Protein AF-A0A4Q3H5X3-F1 (afdb_monomer)

pLDDT: mean 83.39, std 13.41, range [49.03, 96.88]

Foldseek 3Di:
DPLVPLVNLLVVLLVLLLVLQVVVCVVCVVPPPVPPQDHSVLSSVLSNLLLVQLVVCVVVNPVSSVVSLVVQLVVVVVVQVVVCVVVVHDDPVSSVSSSVSSNLSSCSRNHDVVVSVVSD

Mean predicted aligned error: 6.63 Å

Radius of gyration: 14.75 Å; Cα contacts (8 Å, |Δi|>4): 165; chains: 1; bounding box: 36×31×35 Å

Solvent-accessible surface area (backbone atoms only — not comparable to full-atom values): 6101 Å² total; per-residue (Å²): 128,84,63,82,43,70,68,50,21,39,50,48,6,27,48,48,7,36,52,53,11,44,55,52,47,50,52,42,68,71,43,90,55,87,58,82,61,75,44,37,66,53,30,18,50,33,0,30,51,17,11,51,31,25,54,49,17,76,78,73,36,66,65,53,31,53,53,49,50,50,53,48,49,52,51,54,44,51,53,51,50,55,52,18,66,76,68,76,51,84,60,68,66,57,51,52,48,48,51,48,32,19,52,45,4,16,28,34,51,68,46,60,54,67,64,30,62,76,75,100

Structure (mmCIF, N/CA/C/O backbone):
data_AF-A0A4Q3H5X3-F1
#
_entry.id   AF-A0A4Q3H5X3-F1
#
loop_
_atom_site.group_PDB
_atom_site.id
_atom_site.type_symbol
_atom_site.label_atom_id
_atom_site.label_alt_id
_atom_site.label_comp_id
_atom_site.label_asym_id
_atom_site.label_entity_id
_atom_site.label_seq_id
_atom_site.pdbx_PDB_ins_code
_atom_site.Cartn_x
_atom_site.Cartn_y
_atom_site.Cartn_z
_atom_site.occupancy
_atom_site.B_iso_or_equiv
_atom_site.auth_seq_id
_atom_site.auth_comp_id
_atom_site.auth_asym_id
_atom_site.auth_atom_id
_atom_site.pdbx_PDB_model_num
ATOM 1 N N . MET A 1 1 ? 18.663 10.095 -13.710 1.00 49.69 1 MET A N 1
ATOM 2 C CA . MET A 1 1 ? 18.650 9.612 -12.315 1.00 49.69 1 MET A CA 1
ATOM 3 C C . MET A 1 1 ? 18.183 8.180 -12.399 1.00 49.69 1 MET A C 1
ATOM 5 O O . MET A 1 1 ? 17.097 7.977 -12.919 1.00 49.69 1 MET A O 1
ATOM 9 N N . ASP A 1 2 ? 19.029 7.222 -12.030 1.00 57.66 2 ASP A N 1
ATOM 10 C CA . ASP A 1 2 ? 18.838 5.793 -1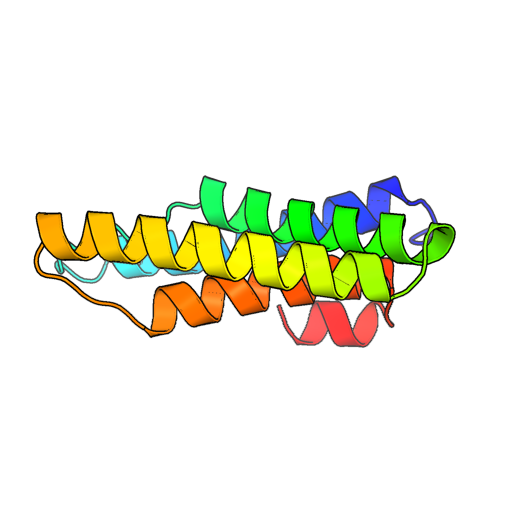2.314 1.00 57.66 2 ASP A CA 1
ATOM 11 C C . ASP A 1 2 ? 17.730 5.189 -11.434 1.00 57.66 2 ASP A C 1
ATOM 13 O O . ASP A 1 2 ? 17.971 4.448 -10.482 1.00 57.66 2 ASP A O 1
ATOM 17 N N . THR A 1 3 ? 16.480 5.547 -11.720 1.00 58.81 3 THR A N 1
ATOM 18 C CA . THR A 1 3 ? 15.280 5.006 -11.065 1.00 58.81 3 THR A CA 1
ATOM 19 C C . THR A 1 3 ? 14.921 3.605 -11.563 1.00 58.81 3 THR A C 1
ATOM 21 O O . THR A 1 3 ? 13.962 3.003 -11.080 1.00 58.81 3 THR A O 1
ATOM 24 N N . ASP A 1 4 ? 15.705 3.053 -12.489 1.00 64.69 4 ASP A N 1
ATOM 25 C CA . ASP A 1 4 ? 15.538 1.699 -13.020 1.00 64.69 4 ASP A CA 1
ATOM 26 C C . ASP A 1 4 ? 15.999 0.611 -12.045 1.00 64.69 4 ASP A C 1
ATOM 28 O O . ASP A 1 4 ? 15.637 -0.555 -12.198 1.00 64.69 4 ASP A O 1
ATOM 32 N N . LEU A 1 5 ? 16.744 0.976 -10.994 1.00 83.56 5 LEU A N 1
ATOM 33 C CA . LEU A 1 5 ? 17.120 0.028 -9.953 1.00 83.56 5 LEU A CA 1
ATOM 34 C C . LEU A 1 5 ? 15.872 -0.422 -9.166 1.00 83.56 5 LEU A C 1
ATOM 36 O O . LEU A 1 5 ? 15.190 0.416 -8.566 1.00 83.56 5 LEU A O 1
ATOM 40 N N . PRO A 1 6 ? 15.600 -1.740 -9.064 1.00 85.69 6 PRO A N 1
ATOM 41 C CA . PRO A 1 6 ? 14.429 -2.257 -8.351 1.00 85.69 6 PRO A CA 1
ATOM 42 C C . PRO A 1 6 ? 14.347 -1.775 -6.900 1.00 85.69 6 PRO A C 1
ATOM 44 O O . PRO A 1 6 ? 13.264 -1.515 -6.377 1.00 85.69 6 PRO A O 1
ATOM 47 N N . ILE A 1 7 ? 15.507 -1.596 -6.261 1.00 90.06 7 ILE A N 1
ATOM 48 C CA . ILE A 1 7 ? 15.598 -1.116 -4.883 1.00 90.06 7 ILE A CA 1
ATOM 49 C C . ILE A 1 7 ? 15.140 0.337 -4.736 1.00 90.06 7 ILE A C 1
ATOM 51 O O . ILE A 1 7 ? 14.528 0.679 -3.729 1.00 90.06 7 ILE A O 1
ATOM 55 N N . VAL A 1 8 ? 15.372 1.179 -5.750 1.00 90.88 8 VAL A N 1
ATOM 56 C CA . VAL A 1 8 ? 14.922 2.577 -5.757 1.00 90.88 8 VAL A CA 1
ATOM 57 C C . VAL A 1 8 ? 13.403 2.624 -5.874 1.00 90.88 8 VAL A C 1
ATOM 59 O O . VAL A 1 8 ? 12.758 3.342 -5.118 1.00 90.88 8 VAL A O 1
ATOM 62 N N . ARG A 1 9 ? 12.806 1.798 -6.741 1.00 89.94 9 ARG A N 1
ATOM 63 C CA . ARG A 1 9 ? 11.341 1.713 -6.880 1.00 89.94 9 ARG A CA 1
ATOM 64 C C . ARG A 1 9 ? 10.662 1.213 -5.605 1.00 89.94 9 ARG A C 1
ATOM 66 O O . ARG A 1 9 ? 9.648 1.770 -5.193 1.00 89.94 9 ARG A O 1
ATOM 73 N N . LEU A 1 10 ? 11.252 0.225 -4.933 1.00 93.12 10 LEU A N 1
ATOM 74 C CA . LEU A 1 10 ? 10.783 -0.247 -3.626 1.00 93.12 10 LEU A CA 1
ATOM 75 C C . LEU A 1 10 ? 10.950 0.809 -2.526 1.00 93.12 10 LEU A C 1
ATOM 77 O O . LEU A 1 10 ? 10.057 0.968 -1.696 1.00 93.12 10 LEU A O 1
ATOM 81 N N . ALA A 1 11 ? 12.050 1.567 -2.533 1.00 93.38 11 ALA A N 1
ATOM 82 C CA . ALA A 1 11 ? 12.242 2.682 -1.610 1.00 93.38 11 ALA A CA 1
ATOM 83 C C . ALA A 1 11 ? 11.205 3.795 -1.840 1.00 93.38 11 ALA A C 1
ATOM 85 O O . ALA A 1 11 ? 10.693 4.358 -0.873 1.00 93.38 11 ALA A O 1
ATOM 86 N N . ILE A 1 12 ? 10.840 4.078 -3.095 1.00 92.94 12 ILE A N 1
ATOM 87 C CA . ILE A 1 12 ? 9.766 5.021 -3.441 1.00 92.94 12 ILE A CA 1
ATOM 88 C C . ILE A 1 12 ? 8.414 4.494 -2.948 1.00 92.94 12 ILE A C 1
ATOM 90 O O . ILE A 1 12 ? 7.705 5.223 -2.262 1.00 92.94 12 ILE A O 1
ATOM 94 N N . ALA A 1 13 ? 8.087 3.223 -3.198 1.00 93.81 13 ALA A N 1
ATOM 95 C CA . ALA A 1 13 ? 6.859 2.598 -2.700 1.00 93.81 13 ALA A CA 1
ATOM 96 C C . ALA A 1 13 ? 6.740 2.672 -1.163 1.00 93.81 13 ALA A C 1
ATOM 98 O O . ALA A 1 13 ? 5.684 3.013 -0.627 1.00 93.81 13 ALA A O 1
ATOM 99 N N . LEU A 1 14 ? 7.843 2.418 -0.449 1.00 94.25 14 LEU A N 1
ATOM 100 C CA . LEU A 1 14 ? 7.924 2.572 1.005 1.00 94.2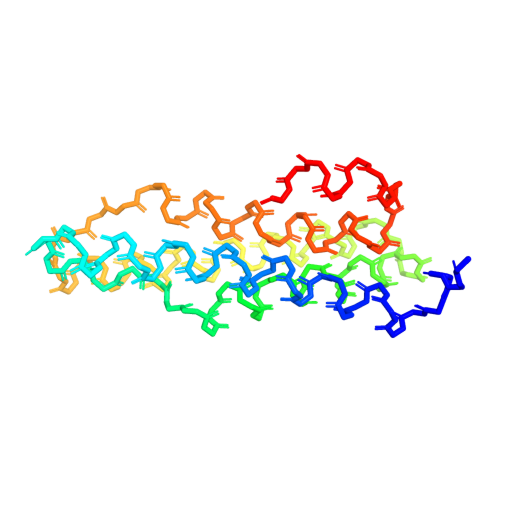5 14 LEU A CA 1
ATOM 101 C C . LEU A 1 14 ? 7.731 4.034 1.435 1.00 94.25 14 LEU A C 1
ATOM 103 O O . LEU A 1 14 ? 7.007 4.305 2.391 1.00 94.25 14 LEU A O 1
ATOM 107 N N . SER A 1 15 ? 8.371 4.970 0.732 1.00 93.94 15 SER A N 1
ATOM 108 C CA . SER A 1 15 ? 8.308 6.405 1.029 1.00 93.94 15 SER A CA 1
ATOM 109 C C . SER A 1 15 ? 6.895 6.955 0.847 1.00 93.94 1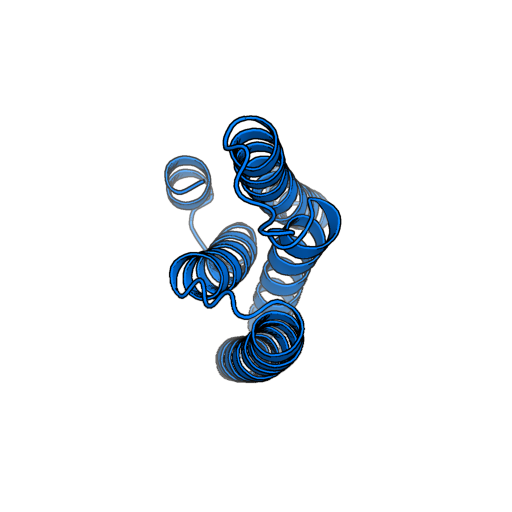5 SER A C 1
ATOM 111 O O . SER A 1 15 ? 6.419 7.680 1.713 1.00 93.94 15 SER A O 1
ATOM 113 N N . ILE A 1 16 ? 6.191 6.546 -0.213 1.00 93.62 16 ILE A N 1
ATOM 114 C CA . ILE A 1 16 ? 4.776 6.880 -0.431 1.00 93.62 16 ILE A CA 1
ATOM 115 C C . ILE A 1 16 ? 3.933 6.399 0.756 1.00 93.62 16 ILE A C 1
ATOM 117 O O . ILE A 1 16 ? 3.177 7.172 1.342 1.00 93.62 16 ILE A O 1
ATOM 121 N N . GLY A 1 17 ? 4.113 5.142 1.176 1.00 93.25 17 GLY A N 1
ATOM 122 C CA . GLY A 1 17 ? 3.409 4.605 2.340 1.00 93.25 17 GLY A CA 1
ATOM 123 C C . GLY A 1 17 ? 3.728 5.344 3.645 1.00 93.25 17 GLY A C 1
ATOM 124 O O . GLY A 1 17 ? 2.834 5.579 4.457 1.00 93.25 17 GLY A O 1
ATOM 125 N N . LEU A 1 18 ? 4.984 5.755 3.840 1.00 93.19 18 LEU A N 1
ATOM 126 C CA . LEU A 1 18 ? 5.403 6.558 4.991 1.00 93.19 18 LEU A CA 1
ATOM 127 C C . LEU A 1 18 ? 4.755 7.945 4.994 1.00 93.19 18 LEU A C 1
ATOM 129 O O . LEU A 1 18 ? 4.284 8.370 6.044 1.00 93.19 18 LEU A O 1
ATOM 133 N N . ILE A 1 19 ? 4.713 8.636 3.853 1.00 92.25 19 ILE A N 1
ATOM 134 C CA . ILE A 1 19 ? 4.122 9.978 3.739 1.00 92.25 19 ILE A CA 1
ATOM 135 C C . ILE A 1 19 ? 2.628 9.926 4.069 1.00 92.25 19 ILE A C 1
ATOM 137 O O . ILE A 1 19 ? 2.177 10.651 4.957 1.00 92.25 19 ILE A O 1
ATOM 141 N N . ILE A 1 20 ? 1.889 9.000 3.448 1.00 90.44 20 ILE A N 1
ATOM 142 C CA . ILE A 1 20 ? 0.455 8.813 3.710 1.00 90.44 20 ILE A CA 1
ATOM 143 C C . ILE A 1 20 ? 0.228 8.466 5.188 1.00 90.44 20 ILE A C 1
ATOM 145 O O . ILE A 1 20 ? -0.614 9.062 5.862 1.00 90.44 20 ILE A O 1
ATOM 149 N N . GLY A 1 21 ? 1.012 7.529 5.730 1.00 88.56 21 GLY A N 1
ATOM 150 C CA . GLY A 1 21 ? 0.921 7.134 7.135 1.00 88.56 21 GLY A CA 1
ATOM 151 C C . GLY A 1 21 ? 1.233 8.272 8.110 1.00 88.56 21 GLY A C 1
ATOM 152 O O . GLY A 1 21 ? 0.618 8.354 9.175 1.00 88.56 21 GLY A O 1
ATOM 153 N N . LEU A 1 22 ? 2.163 9.161 7.756 1.00 88.38 22 LEU A N 1
ATOM 154 C CA . LEU A 1 22 ? 2.515 10.327 8.558 1.00 88.38 22 LEU A CA 1
ATOM 155 C C . LEU A 1 22 ? 1.370 11.337 8.568 1.00 88.38 22 LEU A C 1
ATOM 157 O O . LEU A 1 22 ? 0.943 11.748 9.641 1.00 88.38 22 LEU A O 1
ATOM 161 N N . GLU A 1 23 ? 0.828 11.684 7.403 1.00 86.25 23 GLU A N 1
ATOM 162 C CA . GLU A 1 23 ? -0.268 12.646 7.281 1.00 86.25 23 GLU A CA 1
ATOM 163 C C . GLU A 1 23 ? -1.510 12.189 8.063 1.00 86.25 23 GLU A C 1
ATOM 165 O O . GLU A 1 23 ? -2.112 12.963 8.814 1.00 86.25 23 GLU A O 1
ATOM 170 N N . ARG A 1 24 ? -1.863 10.899 7.961 1.00 80.56 24 ARG A N 1
ATOM 171 C CA . ARG A 1 24 ? -2.993 10.341 8.717 1.00 80.56 24 ARG A CA 1
ATOM 172 C C . ARG A 1 24 ? -2.695 10.241 10.210 1.00 80.56 24 ARG A C 1
ATOM 174 O O . ARG A 1 24 ? -3.562 10.572 11.015 1.00 80.56 24 ARG A O 1
ATOM 181 N N . GLY A 1 25 ? -1.476 9.860 10.590 1.00 77.38 25 GLY A N 1
ATOM 182 C CA . GLY A 1 25 ? -1.053 9.816 11.991 1.00 77.38 25 GLY A CA 1
ATOM 183 C C . GLY A 1 25 ? -1.016 11.194 12.663 1.00 77.38 25 GLY A C 1
ATOM 184 O O . GLY A 1 25 ? -1.242 11.291 13.867 1.00 77.38 25 GLY A O 1
ATOM 185 N N . TRP A 1 26 ? -0.764 12.258 11.896 1.00 74.50 26 TRP A N 1
ATOM 186 C CA . TRP A 1 26 ? -0.824 13.639 12.377 1.00 74.50 26 TRP A CA 1
ATOM 187 C C . TRP A 1 26 ? -2.262 14.146 12.506 1.00 74.50 26 TRP A C 1
ATOM 189 O O . TRP A 1 26 ? -2.598 14.652 13.571 1.00 74.50 26 TRP A O 1
ATOM 199 N N . ARG A 1 27 ? -3.137 13.944 11.503 1.00 70.00 27 ARG A N 1
ATOM 200 C CA . ARG A 1 27 ? -4.567 14.332 11.600 1.00 70.00 27 ARG A CA 1
ATOM 201 C C . ARG A 1 27 ? -5.258 13.718 12.811 1.00 70.00 27 ARG A C 1
ATOM 203 O O . ARG A 1 27 ? -5.930 14.409 13.560 1.00 70.00 27 ARG A O 1
ATOM 210 N N . THR A 1 28 ? -4.979 12.446 13.051 1.00 65.25 28 THR A N 1
ATOM 211 C CA . THR A 1 28 ? -5.515 11.680 14.182 1.00 65.25 28 THR A CA 1
ATOM 212 C C . THR A 1 28 ? -5.086 12.217 15.553 1.00 65.25 28 THR A C 1
ATOM 214 O O . THR A 1 28 ? -5.720 11.936 16.558 1.00 65.25 28 THR A O 1
ATOM 217 N N . ARG A 1 29 ? -3.977 12.962 15.627 1.00 62.72 29 ARG A N 1
ATOM 218 C CA . ARG A 1 29 ? -3.518 13.608 16.867 1.00 62.72 29 ARG A CA 1
ATOM 219 C C . AR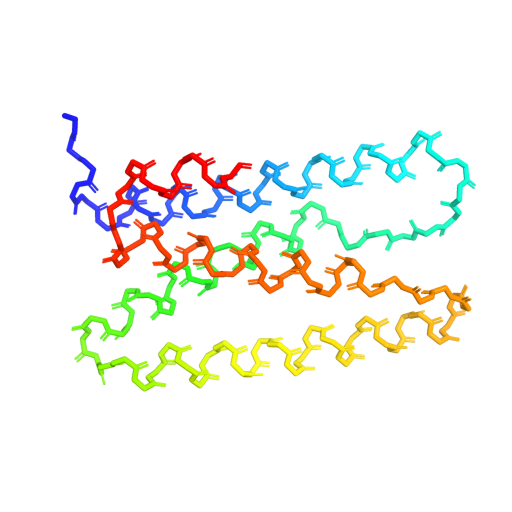G A 1 29 ? -4.103 15.001 17.076 1.00 62.72 29 ARG A C 1
ATOM 221 O O . ARG A 1 29 ? -3.998 15.516 18.182 1.00 62.72 29 ARG A O 1
ATOM 228 N N . THR A 1 30 ? -4.587 15.641 16.015 1.00 59.91 30 THR A N 1
ATOM 229 C CA . THR A 1 30 ? -5.144 17.000 16.058 1.00 59.91 30 THR A CA 1
ATOM 230 C C . THR A 1 30 ? -6.652 16.975 16.261 1.00 59.91 30 THR A C 1
ATOM 232 O O . THR A 1 30 ? -7.175 17.840 16.956 1.00 59.91 30 THR A O 1
ATOM 235 N N . ASP A 1 31 ? -7.329 15.975 15.703 1.00 56.94 31 ASP A N 1
ATOM 236 C CA . ASP A 1 31 ? -8.703 15.671 16.073 1.00 56.94 31 ASP A CA 1
ATOM 237 C C . ASP A 1 31 ? -8.667 14.894 17.400 1.00 56.94 31 ASP A C 1
ATOM 239 O O . ASP A 1 31 ? -8.119 13.798 17.451 1.00 56.94 31 ASP A O 1
ATOM 243 N N . ASP A 1 32 ? -9.257 15.432 18.475 1.00 49.69 32 ASP A N 1
ATOM 244 C CA . ASP A 1 32 ? -9.449 14.773 19.794 1.00 49.69 32 ASP A CA 1
ATOM 245 C C . ASP A 1 32 ? -10.291 13.471 19.725 1.00 49.69 32 ASP A C 1
ATOM 247 O O . ASP A 1 32 ? -10.657 12.854 20.736 1.00 49.69 32 ASP A O 1
ATOM 251 N N . ASP A 1 33 ? -10.620 13.037 18.514 1.00 49.03 33 ASP A N 1
ATOM 252 C CA . ASP A 1 33 ? -11.332 11.815 18.228 1.00 49.03 33 ASP A CA 1
ATOM 253 C C . ASP A 1 33 ? -10.387 10.643 18.494 1.00 49.03 33 ASP A C 1
ATOM 255 O O . ASP A 1 33 ? -9.362 10.468 17.840 1.00 49.03 33 ASP A O 1
ATOM 259 N N . HIS A 1 34 ? -10.736 9.811 19.472 1.00 51.19 34 HIS A N 1
ATOM 260 C CA . HIS A 1 34 ? -9.951 8.669 19.954 1.00 51.19 34 HIS A CA 1
ATOM 261 C C . HIS A 1 34 ? -9.769 7.544 18.904 1.00 51.19 34 HIS A C 1
ATOM 263 O O . HIS A 1 34 ? -9.478 6.403 19.256 1.00 51.19 34 HIS A O 1
ATOM 269 N N . GLN A 1 35 ? -9.954 7.836 17.615 1.00 53.06 35 GLN A N 1
ATOM 270 C CA . GLN A 1 35 ? -9.704 6.934 16.502 1.00 53.06 35 GLN A CA 1
ATOM 271 C C . GLN A 1 35 ? -8.220 6.618 16.464 1.00 53.06 35 GLN A C 1
ATOM 273 O O . GLN A 1 35 ? -7.429 7.444 16.040 1.00 53.06 35 GLN A O 1
ATOM 278 N N . ARG A 1 36 ? -7.786 5.418 16.841 1.00 54.69 36 ARG A N 1
ATOM 279 C CA . ARG A 1 36 ? -6.415 4.995 16.535 1.00 54.69 36 ARG A CA 1
ATOM 280 C C . ARG A 1 36 ? -6.363 4.652 15.048 1.00 54.69 36 ARG A C 1
ATOM 282 O O . ARG A 1 36 ? -6.472 3.497 14.657 1.00 54.69 36 ARG A O 1
ATOM 289 N N . ALA A 1 37 ? -6.250 5.664 14.186 1.00 53.78 37 ALA A N 1
ATOM 290 C CA . ALA A 1 37 ? -6.064 5.433 12.759 1.00 53.78 37 ALA A CA 1
ATOM 291 C C . ALA A 1 37 ? -4.838 4.532 12.547 1.00 53.78 37 ALA A C 1
ATOM 293 O O . ALA A 1 37 ? -3.829 4.681 13.245 1.00 53.78 37 ALA A O 1
ATOM 294 N N . ALA A 1 38 ? -4.929 3.605 11.587 1.00 61.31 38 ALA A N 1
ATOM 295 C CA . ALA A 1 38 ? -3.832 2.708 11.230 1.00 61.31 38 ALA A CA 1
ATOM 296 C C . ALA A 1 38 ? -2.506 3.477 11.176 1.00 61.31 38 ALA A C 1
ATOM 298 O O . ALA A 1 38 ? -2.366 4.471 10.463 1.00 61.31 38 ALA A O 1
ATOM 299 N N . GLY A 1 39 ? -1.553 3.044 12.002 1.00 71.00 39 GLY A N 1
ATOM 300 C CA . GLY A 1 39 ? -0.350 3.820 12.265 1.00 71.00 39 GLY A CA 1
ATOM 301 C C . GLY A 1 39 ? 0.564 3.959 11.045 1.00 71.00 39 GLY A C 1
ATOM 302 O O . GLY A 1 39 ? 0.488 3.188 10.088 1.00 71.00 39 GLY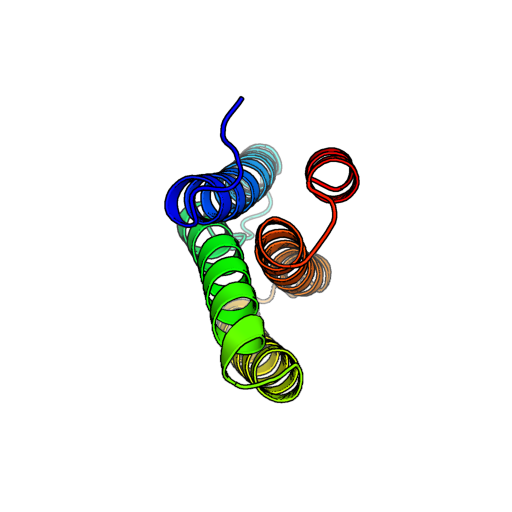 A O 1
ATOM 303 N N . LEU A 1 40 ? 1.515 4.894 11.147 1.00 83.81 40 LEU A N 1
ATOM 304 C CA . LEU A 1 40 ? 2.608 5.134 10.191 1.00 83.81 40 LEU A CA 1
ATOM 305 C C . LEU A 1 40 ? 3.220 3.838 9.625 1.00 83.81 40 LEU A C 1
ATOM 307 O O . LEU A 1 40 ? 3.479 3.732 8.430 1.00 83.81 40 LEU A O 1
ATOM 311 N N . ARG A 1 41 ? 3.435 2.838 10.491 1.00 88.94 41 ARG A N 1
ATOM 312 C CA . ARG A 1 41 ? 4.027 1.544 10.119 1.00 88.94 41 ARG A CA 1
ATOM 313 C C . ARG A 1 41 ? 3.141 0.747 9.170 1.00 88.94 41 ARG A C 1
ATOM 315 O O . ARG A 1 41 ? 3.664 0.123 8.256 1.00 88.94 41 ARG A O 1
ATOM 322 N N . THR A 1 42 ? 1.829 0.761 9.384 1.00 89.88 42 THR A N 1
ATOM 323 C CA . THR A 1 42 ? 0.892 -0.021 8.582 1.00 89.88 42 THR A CA 1
ATOM 324 C C . THR A 1 42 ? 0.883 0.500 7.154 1.00 89.88 42 THR A C 1
ATOM 326 O O . THR A 1 42 ? 1.152 -0.266 6.242 1.00 89.88 42 THR A O 1
ATOM 329 N N . PHE A 1 43 ? 0.713 1.809 6.963 1.00 92.12 43 PHE A N 1
ATOM 330 C CA . PHE A 1 43 ? 0.736 2.415 5.630 1.00 92.12 43 PHE A CA 1
ATOM 331 C C . PHE A 1 43 ? 2.097 2.286 4.931 1.00 92.12 43 PHE A C 1
ATOM 333 O O . PHE A 1 43 ? 2.137 1.979 3.740 1.00 92.12 43 PHE A O 1
ATOM 340 N N . ALA A 1 44 ? 3.210 2.418 5.662 1.00 93.75 44 ALA A N 1
ATOM 341 C CA . ALA A 1 44 ? 4.545 2.159 5.117 1.00 93.75 44 ALA A CA 1
ATOM 342 C C . ALA A 1 44 ? 4.674 0.726 4.571 1.00 93.75 44 ALA A C 1
ATOM 344 O O . ALA A 1 44 ? 5.105 0.522 3.434 1.00 93.75 44 ALA A O 1
ATOM 345 N N . LEU A 1 45 ? 4.255 -0.268 5.360 1.00 94.88 45 LEU A N 1
ATOM 346 C CA . LEU A 1 45 ? 4.283 -1.671 4.954 1.00 94.88 45 LEU A CA 1
ATOM 347 C C . LEU A 1 45 ? 3.291 -1.965 3.826 1.00 94.88 45 LEU A C 1
ATOM 349 O O . LEU A 1 45 ? 3.625 -2.744 2.941 1.00 94.88 45 LEU A O 1
ATOM 353 N N . SER A 1 46 ? 2.122 -1.327 3.802 1.00 95.88 46 SER A N 1
ATOM 354 C CA . SER A 1 46 ? 1.144 -1.458 2.718 1.00 95.88 46 SER A CA 1
ATOM 355 C C . SER A 1 46 ? 1.698 -0.983 1.378 1.00 95.88 46 SER A C 1
ATOM 357 O O . SER A 1 46 ? 1.540 -1.673 0.372 1.00 95.88 46 SER A O 1
ATOM 359 N N . GLY A 1 47 ? 2.389 0.163 1.365 1.00 95.69 47 GLY A N 1
ATOM 360 C CA . GLY A 1 47 ? 3.043 0.688 0.165 1.00 95.69 47 GLY A CA 1
ATOM 361 C C . GLY A 1 47 ? 4.156 -0.240 -0.317 1.00 95.69 47 GLY A C 1
ATOM 362 O O . GLY A 1 47 ? 4.207 -0.605 -1.491 1.00 95.69 47 GLY A O 1
ATOM 363 N N . LEU A 1 48 ? 4.994 -0.722 0.605 1.00 96.12 48 LEU A N 1
ATOM 364 C CA . LEU A 1 48 ? 6.045 -1.687 0.284 1.00 96.12 48 LEU A CA 1
ATOM 365 C C . LEU A 1 48 ? 5.478 -3.015 -0.248 1.00 96.12 48 LEU A C 1
ATOM 367 O O . LEU A 1 48 ? 5.991 -3.547 -1.230 1.00 96.12 48 LEU A O 1
ATOM 371 N N . LEU A 1 49 ? 4.412 -3.537 0.367 1.00 96.88 49 LEU A N 1
ATOM 372 C CA . LEU A 1 49 ? 3.727 -4.759 -0.061 1.00 96.88 49 LEU A CA 1
ATOM 373 C C . LEU A 1 49 ? 3.187 -4.611 -1.489 1.00 96.88 49 LEU A C 1
ATOM 375 O O . LEU A 1 49 ? 3.354 -5.515 -2.305 1.00 96.88 49 LEU A O 1
ATOM 379 N N . GLY A 1 50 ? 2.600 -3.452 -1.798 1.00 96.31 50 GLY A N 1
ATOM 380 C CA . GLY A 1 50 ? 2.173 -3.089 -3.146 1.00 96.31 50 GLY A CA 1
ATOM 381 C C . GLY A 1 50 ? 3.325 -3.107 -4.144 1.00 96.31 50 GLY A C 1
ATOM 382 O O . GLY A 1 50 ? 3.228 -3.750 -5.188 1.00 96.31 50 GLY A O 1
ATOM 383 N N . GLY A 1 51 ? 4.452 -2.476 -3.800 1.00 95.38 51 GLY A N 1
ATOM 384 C CA . GLY A 1 51 ? 5.655 -2.481 -4.636 1.00 95.38 51 GLY A CA 1
ATOM 385 C C . GLY A 1 51 ? 6.203 -3.888 -4.884 1.00 95.38 51 GLY A C 1
ATOM 386 O O . GLY A 1 51 ? 6.494 -4.250 -6.024 1.00 95.38 51 GLY A O 1
ATOM 387 N N . LEU A 1 52 ? 6.272 -4.723 -3.846 1.00 96.25 52 LEU A N 1
ATOM 388 C CA . LEU A 1 52 ? 6.689 -6.123 -3.969 1.00 96.25 52 LEU A CA 1
ATOM 389 C C . LEU A 1 52 ? 5.737 -6.926 -4.862 1.00 96.25 52 LEU A C 1
ATOM 391 O O . LEU A 1 52 ? 6.194 -7.673 -5.726 1.00 96.25 52 LEU A O 1
ATOM 395 N N . ALA A 1 53 ? 4.424 -6.748 -4.703 1.00 96.12 53 ALA A N 1
ATOM 396 C CA . ALA A 1 53 ? 3.430 -7.389 -5.558 1.00 96.12 53 ALA A CA 1
ATOM 397 C C . ALA A 1 53 ? 3.560 -6.931 -7.020 1.00 96.12 53 ALA A C 1
ATOM 399 O O . ALA A 1 53 ? 3.512 -7.758 -7.932 1.00 96.12 53 ALA A O 1
ATOM 400 N N . GLY A 1 54 ? 3.800 -5.636 -7.244 1.00 94.56 54 GLY A N 1
ATOM 401 C CA . GLY A 1 54 ? 4.111 -5.073 -8.555 1.00 94.56 54 GLY A CA 1
ATOM 402 C C . GLY A 1 54 ? 5.339 -5.734 -9.182 1.00 94.56 54 GLY A C 1
ATOM 403 O O . GLY A 1 54 ? 5.287 -6.196 -10.321 1.00 94.56 54 GLY A O 1
ATOM 404 N N . MET A 1 55 ? 6.421 -5.875 -8.416 1.00 93.62 55 MET A N 1
ATOM 405 C CA . MET A 1 55 ? 7.653 -6.517 -8.879 1.00 93.62 55 MET A CA 1
ATOM 406 C C . MET A 1 55 ? 7.442 -7.993 -9.237 1.00 93.62 55 MET A C 1
ATOM 408 O O . MET A 1 55 ? 7.878 -8.443 -10.295 1.00 93.62 55 MET A O 1
ATOM 412 N N . LEU A 1 56 ? 6.733 -8.741 -8.386 1.00 93.50 56 LEU A N 1
ATOM 413 C CA . LEU A 1 56 ? 6.402 -10.145 -8.636 1.00 93.50 56 LEU A CA 1
ATOM 414 C C . LEU A 1 56 ? 5.528 -10.311 -9.881 1.00 93.50 56 LEU A C 1
ATOM 416 O O . LEU A 1 56 ? 5.710 -11.263 -10.637 1.00 93.50 56 LEU A O 1
ATOM 420 N N . SER A 1 57 ? 4.617 -9.370 -10.136 1.00 94.62 57 SER A N 1
ATOM 421 C CA . SER A 1 57 ? 3.729 -9.426 -11.299 1.00 94.62 57 SER A CA 1
ATOM 422 C C . SER A 1 57 ? 4.447 -9.262 -12.639 1.00 94.62 57 SER A C 1
ATOM 424 O O . SER A 1 57 ? 3.973 -9.793 -13.640 1.00 94.62 57 SER A O 1
ATOM 426 N N . GLN A 1 58 ? 5.614 -8.608 -12.667 1.00 90.94 58 GLN A N 1
ATOM 427 C CA . GLN A 1 58 ? 6.431 -8.538 -13.884 1.00 90.94 58 GLN A CA 1
ATOM 428 C C . GLN A 1 58 ? 7.029 -9.902 -14.262 1.00 90.94 58 GLN A C 1
ATOM 430 O O . GLN A 1 58 ? 7.269 -10.154 -15.437 1.00 90.94 58 GLN A O 1
ATOM 435 N N . GLN A 1 59 ? 7.250 -10.790 -13.285 1.00 90.56 59 GLN A N 1
ATOM 436 C CA . GLN A 1 59 ? 7.837 -12.119 -13.511 1.00 90.56 59 GLN A CA 1
ATOM 437 C C . GLN A 1 59 ? 6.777 -13.221 -13.629 1.00 90.56 59 GLN A C 1
ATOM 439 O O . GLN A 1 59 ? 6.919 -14.139 -14.429 1.00 90.56 59 GLN A O 1
ATOM 444 N N . LEU A 1 60 ? 5.720 -13.136 -12.820 1.00 91.94 60 LEU A N 1
ATOM 445 C CA . LEU A 1 60 ? 4.696 -14.175 -12.668 1.00 91.94 60 LEU A CA 1
ATOM 446 C C . LEU A 1 60 ? 3.364 -13.816 -13.352 1.00 91.94 60 LEU A C 1
ATOM 448 O O . LEU A 1 60 ? 2.439 -14.627 -13.370 1.00 91.94 60 LEU A O 1
ATOM 452 N N . GLY A 1 61 ? 3.253 -12.607 -13.908 1.00 90.50 61 GLY A N 1
ATOM 453 C CA . GLY A 1 61 ? 2.057 -12.088 -14.567 1.00 90.50 61 GLY A CA 1
ATOM 454 C C . GLY A 1 61 ? 1.131 -11.279 -13.650 1.00 90.50 61 GLY A C 1
ATOM 455 O O . GLY A 1 61 ? 1.156 -11.380 -12.420 1.00 90.50 61 GLY A O 1
ATOM 456 N N . GLY A 1 62 ? 0.254 -10.481 -14.271 1.00 89.88 62 GLY A N 1
ATOM 457 C CA . GLY A 1 62 ? -0.648 -9.544 -13.582 1.00 89.88 62 GLY A CA 1
ATOM 458 C C . GLY A 1 62 ? -1.644 -10.187 -12.606 1.00 89.88 62 GLY A C 1
ATOM 459 O O . GLY A 1 62 ? -2.126 -9.520 -11.692 1.00 89.88 62 GLY A O 1
ATOM 460 N N . VAL A 1 63 ? -1.913 -11.491 -12.739 1.00 93.44 63 VAL A N 1
ATOM 461 C CA . VAL A 1 63 ? -2.802 -12.238 -11.830 1.00 93.44 63 VAL A CA 1
ATOM 462 C C . VAL A 1 63 ? -2.277 -12.217 -10.392 1.00 93.44 63 VAL A C 1
ATOM 464 O O . VAL A 1 63 ? -3.063 -12.082 -9.456 1.00 93.44 63 VAL A O 1
ATOM 467 N N . VAL A 1 64 ? -0.953 -12.282 -10.204 1.00 93.69 64 VAL A N 1
ATOM 468 C CA . VAL A 1 64 ? -0.336 -12.252 -8.868 1.00 93.69 64 VAL A CA 1
ATOM 469 C C . VAL A 1 64 ? -0.601 -10.925 -8.162 1.00 93.69 64 VAL A C 1
ATOM 471 O O . VAL A 1 64 ? -0.900 -10.927 -6.969 1.00 93.69 64 VAL A O 1
ATOM 474 N N . LEU A 1 65 ? -0.573 -9.804 -8.890 1.00 93.75 65 LEU A N 1
ATOM 475 C CA . LEU A 1 65 ? -0.895 -8.492 -8.325 1.00 93.75 65 LEU A CA 1
ATOM 476 C C . LEU A 1 65 ? -2.356 -8.428 -7.867 1.00 93.75 65 LEU A C 1
ATOM 478 O O . LEU A 1 65 ? -2.627 -7.971 -6.759 1.00 93.75 65 LEU A O 1
ATOM 482 N N . GLY A 1 66 ? -3.285 -8.931 -8.685 1.00 94.00 66 GLY A N 1
ATOM 483 C CA . GLY A 1 66 ? -4.705 -8.992 -8.335 1.00 94.00 66 GLY A CA 1
ATOM 484 C C . GLY A 1 66 ? -4.969 -9.850 -7.094 1.00 94.00 66 GLY A C 1
ATOM 485 O O . GLY A 1 66 ? -5.672 -9.416 -6.184 1.00 94.00 66 GLY A O 1
ATOM 486 N N . LEU A 1 67 ? -4.358 -11.036 -7.010 1.00 96.50 67 LEU A N 1
ATOM 487 C CA . LEU A 1 67 ? -4.477 -11.913 -5.840 1.00 96.50 67 LEU A CA 1
ATOM 488 C C . LEU A 1 67 ? -3.860 -11.291 -4.582 1.00 96.50 67 LEU A C 1
ATOM 490 O O . LEU A 1 67 ? -4.472 -11.344 -3.516 1.00 96.50 67 LEU A O 1
ATOM 494 N N . ALA A 1 68 ? -2.686 -10.667 -4.700 1.00 96.31 68 ALA A N 1
ATOM 495 C CA . ALA A 1 68 ? -2.048 -9.964 -3.592 1.00 96.31 68 ALA A CA 1
ATOM 496 C C . ALA A 1 68 ? -2.912 -8.793 -3.100 1.00 96.31 68 ALA A C 1
ATOM 498 O O . ALA A 1 68 ? -3.101 -8.643 -1.894 1.00 96.31 68 ALA A O 1
ATOM 499 N N . PHE A 1 69 ? -3.495 -8.014 -4.018 1.00 96.50 69 PHE A N 1
ATOM 500 C CA . PHE A 1 69 ? -4.398 -6.916 -3.681 1.00 96.50 69 PHE A CA 1
ATOM 501 C C . PHE A 1 69 ? -5.664 -7.404 -2.973 1.00 96.50 69 PHE A C 1
ATOM 503 O O . PHE A 1 69 ? -6.055 -6.825 -1.961 1.00 96.50 69 PHE A O 1
ATOM 510 N N . LEU A 1 70 ? -6.291 -8.478 -3.464 1.00 96.62 70 LEU A N 1
ATOM 511 C CA . LEU A 1 70 ? -7.475 -9.067 -2.834 1.00 96.62 70 LEU A CA 1
ATOM 512 C C . LEU A 1 70 ? -7.155 -9.624 -1.442 1.00 96.62 70 LEU A C 1
ATOM 514 O O . LEU A 1 70 ? -7.890 -9.352 -0.495 1.00 96.62 70 LEU A O 1
ATOM 518 N N . GLY A 1 71 ? -6.042 -10.350 -1.301 1.00 96.62 71 GLY A N 1
ATOM 519 C CA . GLY A 1 71 ? -5.591 -10.890 -0.018 1.00 96.62 71 GLY A CA 1
ATOM 520 C C . GLY A 1 71 ? -5.285 -9.790 0.999 1.00 96.62 71 GLY A C 1
ATOM 521 O O . GLY A 1 71 ? -5.766 -9.844 2.131 1.00 96.62 71 GLY A O 1
ATOM 522 N N . TYR A 1 72 ? -4.555 -8.754 0.579 1.00 95.75 72 TYR A N 1
ATOM 523 C CA . TYR A 1 72 ? -4.286 -7.575 1.398 1.00 95.75 72 TYR A CA 1
ATOM 524 C C . TYR A 1 72 ? -5.580 -6.850 1.786 1.00 95.75 72 TYR A C 1
ATOM 526 O O . TYR A 1 72 ? -5.797 -6.584 2.962 1.00 95.75 72 TYR A O 1
ATOM 534 N N . SER A 1 73 ? -6.468 -6.589 0.826 1.00 93.81 73 SER A N 1
ATOM 535 C CA . SER A 1 73 ? -7.748 -5.908 1.051 1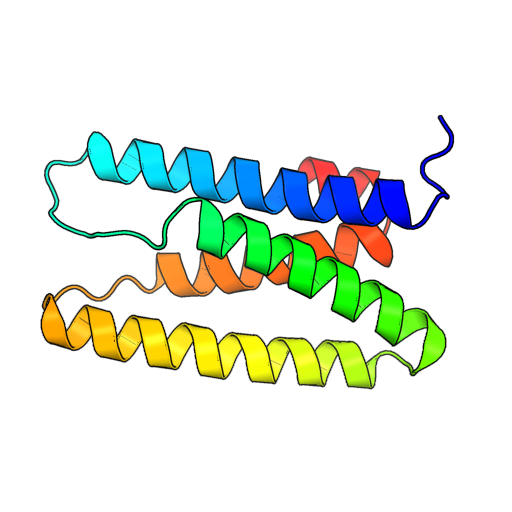.00 93.81 73 SER A CA 1
ATOM 536 C C . SER A 1 73 ? -8.625 -6.654 2.051 1.00 93.81 73 SER A C 1
ATOM 538 O O . SER A 1 73 ? -9.180 -6.037 2.960 1.00 93.81 73 SER A O 1
ATOM 540 N N . ALA A 1 74 ? -8.723 -7.980 1.921 1.00 93.94 74 ALA A N 1
ATOM 541 C CA . ALA A 1 74 ? -9.486 -8.821 2.833 1.00 93.94 74 ALA A CA 1
ATOM 542 C C . ALA A 1 74 ? -8.890 -8.802 4.247 1.00 93.94 74 ALA A C 1
ATOM 544 O O . ALA A 1 74 ? -9.616 -8.548 5.207 1.00 93.94 74 ALA A O 1
ATOM 545 N N . ALA A 1 75 ? -7.575 -9.005 4.377 1.00 92.44 75 ALA A N 1
ATOM 546 C CA . ALA A 1 75 ? -6.896 -8.984 5.669 1.00 92.44 75 ALA A CA 1
ATOM 547 C C . ALA A 1 75 ? -7.006 -7.606 6.340 1.00 92.44 75 ALA A C 1
ATOM 549 O O . ALA A 1 75 ? -7.430 -7.511 7.489 1.00 92.44 75 ALA A O 1
ATOM 550 N N . PHE A 1 76 ? -6.688 -6.535 5.611 1.00 90.38 76 PHE A N 1
ATOM 551 C CA . PHE A 1 76 ? -6.721 -5.162 6.110 1.00 90.38 76 PHE A CA 1
ATOM 552 C C . PHE A 1 76 ? -8.126 -4.763 6.567 1.00 90.38 76 PHE A C 1
ATOM 554 O O . PHE A 1 76 ? -8.293 -4.252 7.671 1.00 90.38 76 PHE A O 1
ATOM 561 N N . THR A 1 77 ? -9.149 -5.065 5.760 1.00 89.06 77 THR A N 1
ATOM 562 C CA . THR A 1 77 ? -10.548 -4.791 6.116 1.00 89.06 77 THR A CA 1
ATOM 563 C C . THR A 1 77 ? -10.986 -5.611 7.327 1.00 89.06 77 THR A C 1
ATOM 565 O O . THR A 1 77 ? -11.642 -5.070 8.211 1.00 89.06 77 THR A O 1
ATOM 568 N N . ALA A 1 78 ? -10.609 -6.891 7.412 1.00 88.69 78 ALA A N 1
ATOM 569 C CA . ALA A 1 78 ? -10.964 -7.747 8.542 1.00 88.69 78 ALA A CA 1
ATOM 570 C C . ALA A 1 78 ? -10.338 -7.261 9.859 1.00 88.69 78 ALA A C 1
ATOM 572 O O . ALA A 1 78 ? -11.040 -7.171 10.866 1.00 88.69 78 ALA A O 1
ATOM 573 N N . PHE A 1 79 ? -9.050 -6.898 9.850 1.00 86.19 79 PHE A N 1
ATOM 574 C CA . PHE A 1 79 ? -8.379 -6.327 11.022 1.00 86.19 79 PHE A CA 1
ATOM 575 C C . PHE A 1 79 ? -9.000 -4.990 11.431 1.00 86.19 79 PHE A C 1
ATOM 577 O O . PHE A 1 79 ? -9.335 -4.818 12.601 1.00 86.19 79 PHE A O 1
ATOM 584 N N . HIS A 1 80 ? -9.246 -4.088 10.474 1.00 82.56 80 HIS A N 1
ATOM 585 C CA . HIS A 1 80 ? -9.907 -2.814 10.760 1.00 82.56 80 HIS A CA 1
ATOM 586 C C . HIS A 1 80 ? -11.329 -2.983 11.279 1.00 82.56 80 HIS A C 1
ATOM 588 O O . HIS A 1 80 ? -11.755 -2.226 12.142 1.00 82.56 80 HIS A O 1
ATOM 594 N N . TRP A 1 81 ? -12.075 -3.964 10.777 1.00 81.88 81 TRP A N 1
ATOM 595 C CA . TRP A 1 81 ? -13.421 -4.244 11.258 1.00 81.88 81 TRP A CA 1
ATOM 596 C C . TRP A 1 81 ? -13.412 -4.792 12.689 1.00 81.88 81 TRP A C 1
ATOM 598 O O . TRP A 1 81 ? -14.258 -4.411 13.498 1.00 81.88 81 TRP A O 1
ATOM 608 N N . LEU A 1 82 ? -12.440 -5.648 13.019 1.00 83.94 82 LEU A N 1
ATOM 609 C CA . LEU A 1 82 ? -12.269 -6.177 14.369 1.00 83.94 82 LEU A CA 1
ATOM 610 C C . LEU A 1 82 ? -11.898 -5.069 15.367 1.00 83.94 82 LEU A C 1
ATOM 612 O O . LEU A 1 82 ? -12.490 -4.997 16.442 1.00 83.94 82 LEU A O 1
ATOM 616 N N . GLU A 1 83 ? -10.971 -4.189 14.990 1.00 77.12 83 GLU A N 1
ATOM 617 C CA . GLU A 1 83 ? -10.549 -3.037 15.795 1.00 77.12 83 GLU A CA 1
ATOM 618 C C . GLU A 1 83 ? -11.690 -2.021 15.955 1.00 77.12 83 GLU A C 1
ATOM 620 O O . GLU A 1 83 ? -12.038 -1.645 17.071 1.00 77.12 83 GLU A O 1
ATOM 625 N N . ALA A 1 84 ? -12.392 -1.697 14.866 1.00 77.12 84 ALA A N 1
ATOM 626 C CA . ALA A 1 84 ? -13.556 -0.817 14.888 1.00 77.12 84 ALA A CA 1
ATOM 627 C C . ALA A 1 84 ? -14.699 -1.348 15.761 1.00 77.12 84 ALA A C 1
ATOM 629 O O . ALA A 1 84 ? -15.429 -0.571 16.371 1.00 77.12 84 ALA A O 1
ATOM 630 N N . ARG A 1 85 ? -14.876 -2.671 15.845 1.00 77.12 85 ARG A N 1
ATOM 631 C CA . ARG A 1 85 ? -15.874 -3.280 16.731 1.00 77.12 85 ARG A CA 1
ATOM 632 C C . ARG A 1 85 ? -15.478 -3.171 18.204 1.00 77.12 85 ARG A C 1
ATOM 634 O O . ARG A 1 85 ? -16.365 -3.055 19.046 1.00 77.12 85 ARG A O 1
ATOM 641 N N . ALA A 1 86 ? -14.182 -3.211 18.507 1.00 73.75 86 ALA A N 1
ATOM 642 C CA . ALA A 1 86 ? -13.664 -3.008 19.856 1.00 73.75 86 ALA A CA 1
ATOM 643 C C . ALA A 1 86 ? -13.742 -1.532 20.286 1.00 73.75 86 ALA A C 1
ATOM 645 O O . ALA A 1 86 ? -14.069 -1.253 21.435 1.00 73.75 86 ALA A O 1
ATOM 646 N N . GLU A 1 87 ? -13.500 -0.601 19.358 1.00 71.38 87 GLU A N 1
ATOM 647 C CA . GLU A 1 87 ? -13.448 0.848 19.617 1.00 71.38 87 GLU A CA 1
ATOM 648 C C . GLU A 1 87 ? -14.755 1.595 19.253 1.00 71.38 87 GLU A C 1
ATOM 650 O O . GLU A 1 87 ? -14.838 2.809 19.405 1.00 71.38 87 GLU A O 1
ATOM 655 N N . GLN A 1 88 ? -15.787 0.883 18.775 1.00 67.62 88 GLN A N 1
ATOM 656 C CA . GLN A 1 88 ? -17.049 1.419 18.223 1.00 67.62 88 GLN A CA 1
ATOM 657 C C . GLN A 1 88 ? -16.882 2.489 17.130 1.00 67.62 88 GLN A C 1
ATOM 659 O O . GLN A 1 88 ? -17.774 3.311 16.921 1.00 67.62 88 GLN A O 1
ATOM 664 N N . ASN A 1 89 ? 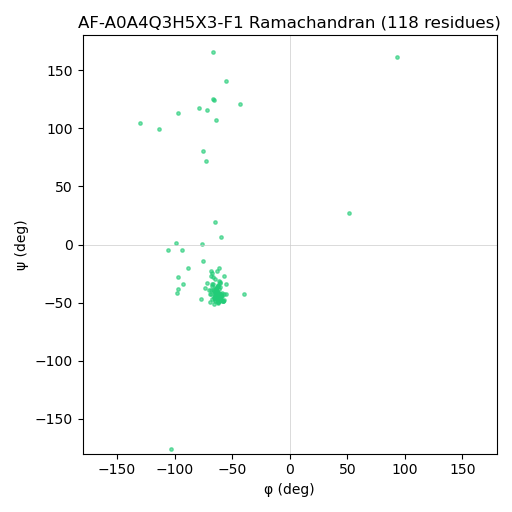-15.769 2.464 16.393 1.00 66.12 89 ASN A N 1
ATOM 665 C CA . ASN A 1 89 ? -15.454 3.503 15.422 1.00 66.12 89 ASN A CA 1
ATOM 666 C C . ASN A 1 89 ? -15.081 2.934 14.048 1.00 66.12 89 ASN A C 1
ATOM 668 O O . ASN A 1 89 ? -13.999 2.389 13.840 1.00 66.12 89 ASN A O 1
ATOM 672 N N . LEU A 1 90 ? -16.012 3.045 13.098 1.00 65.38 90 LEU A N 1
ATOM 673 C CA . LEU A 1 90 ? -15.877 2.554 11.727 1.00 65.38 90 LEU A CA 1
ATOM 674 C C . LEU A 1 90 ? -15.435 3.689 10.799 1.00 65.38 90 LEU A C 1
ATOM 676 O O . LEU A 1 90 ? -16.220 4.580 10.488 1.00 65.38 90 LEU A O 1
ATOM 680 N N . SER A 1 91 ? -14.217 3.600 10.263 1.00 73.12 91 SER A N 1
ATOM 681 C CA . SER A 1 91 ? -13.739 4.526 9.230 1.00 73.12 91 SER A CA 1
ATOM 682 C C . SER A 1 91 ? -13.525 3.814 7.896 1.00 73.12 91 SER A C 1
ATOM 684 O O . SER A 1 91 ? -12.489 3.194 7.645 1.00 73.12 91 SER A O 1
ATOM 686 N N . ALA A 1 92 ? -14.502 3.950 6.993 1.00 78.06 92 ALA A N 1
ATOM 687 C CA . ALA A 1 92 ? -14.389 3.455 5.618 1.00 78.06 92 ALA A CA 1
ATOM 688 C C . ALA A 1 92 ? -13.221 4.120 4.865 1.00 78.06 92 ALA A C 1
ATOM 690 O O . ALA A 1 92 ? -12.555 3.488 4.046 1.00 78.06 92 ALA A O 1
ATOM 691 N N . THR A 1 93 ? -12.918 5.381 5.188 1.00 82.75 93 THR A N 1
ATOM 692 C CA . THR A 1 93 ? -11.819 6.118 4.550 1.00 82.75 93 THR A CA 1
ATOM 693 C C . THR A 1 93 ? -10.447 5.537 4.888 1.00 82.75 93 THR A C 1
ATOM 695 O O . THR A 1 93 ? -9.527 5.663 4.081 1.00 82.75 93 THR A O 1
ATOM 698 N N . SER A 1 94 ? -10.280 4.899 6.052 1.00 83.25 94 SER A N 1
ATOM 699 C CA . SER A 1 94 ? -9.028 4.230 6.434 1.00 83.25 94 SER A CA 1
ATOM 700 C C . SER A 1 94 ? -8.779 2.996 5.574 1.00 83.25 94 SER A C 1
ATOM 702 O O . SER A 1 94 ? -7.670 2.813 5.077 1.00 83.25 94 SER A O 1
ATOM 704 N N . VAL A 1 95 ? -9.829 2.207 5.318 1.00 88.31 95 VAL A N 1
ATOM 705 C CA . VAL A 1 95 ? -9.775 1.037 4.427 1.00 88.31 95 VAL A CA 1
ATOM 706 C C . VAL A 1 95 ? -9.419 1.457 3.003 1.00 88.31 95 VAL A C 1
ATOM 708 O O . VAL A 1 95 ? -8.471 0.925 2.425 1.00 88.31 95 VAL A O 1
ATOM 711 N N . VAL A 1 96 ? -10.116 2.464 2.465 1.00 90.25 96 VAL A N 1
ATOM 712 C CA . VAL A 1 96 ? -9.853 2.979 1.112 1.00 90.25 96 VAL A CA 1
ATOM 713 C C . VAL A 1 96 ? -8.436 3.534 0.993 1.00 90.25 96 VAL A C 1
ATOM 715 O O . VAL A 1 96 ? -7.754 3.245 0.014 1.00 90.25 96 VAL A O 1
ATOM 718 N N . ALA A 1 97 ? -7.951 4.273 1.993 1.00 90.44 97 ALA A N 1
ATOM 719 C CA . ALA A 1 97 ? -6.572 4.748 1.974 1.00 90.44 97 ALA A CA 1
ATOM 720 C C . ALA A 1 97 ? -5.573 3.592 2.005 1.00 90.44 97 ALA A C 1
ATOM 722 O O . ALA A 1 97 ? -4.610 3.617 1.251 1.00 90.44 97 ALA A O 1
ATOM 723 N N . GLY A 1 98 ? -5.805 2.558 2.821 1.00 91.94 98 GLY A N 1
ATOM 724 C CA . GLY A 1 98 ? -4.933 1.385 2.860 1.00 91.94 98 GLY A CA 1
ATOM 725 C C . GLY A 1 98 ? -4.842 0.694 1.499 1.00 91.94 98 GLY A C 1
ATOM 726 O O . GLY A 1 98 ? -3.749 0.307 1.081 1.00 91.94 98 GLY A O 1
ATOM 727 N N . MET A 1 99 ? -5.968 0.569 0.793 1.00 94.50 99 MET A N 1
ATOM 728 C CA . MET A 1 99 ? -6.022 0.049 -0.578 1.00 94.50 99 MET A CA 1
ATOM 729 C C . MET A 1 99 ? -5.285 0.959 -1.567 1.00 94.50 99 MET A C 1
ATOM 731 O O . MET A 1 99 ? -4.490 0.471 -2.369 1.00 94.50 99 MET A O 1
ATOM 735 N N . ALA A 1 100 ? -5.504 2.273 -1.489 1.00 94.00 100 ALA A N 1
ATOM 736 C CA . ALA A 1 100 ? -4.838 3.251 -2.345 1.00 94.00 100 ALA A CA 1
ATOM 737 C C . ALA A 1 100 ? -3.315 3.222 -2.156 1.00 94.00 100 ALA A C 1
ATOM 739 O O . ALA A 1 100 ? -2.579 3.194 -3.136 1.00 94.00 100 ALA A O 1
ATOM 740 N N . THR A 1 101 ? -2.830 3.134 -0.916 1.00 95.19 101 THR A N 1
ATOM 741 C CA . THR A 1 101 ? -1.397 3.047 -0.614 1.00 95.19 101 THR A CA 1
ATOM 742 C C . THR A 1 101 ? -0.755 1.799 -1.212 1.00 95.19 101 THR A C 1
ATOM 744 O O . THR A 1 101 ? 0.330 1.892 -1.784 1.00 95.19 101 THR A O 1
ATOM 747 N N . PHE A 1 102 ? -1.426 0.644 -1.151 1.00 96.56 102 PHE A N 1
ATOM 748 C CA . PHE A 1 102 ? -0.956 -0.557 -1.845 1.00 96.56 102 PHE A CA 1
ATOM 749 C C . PHE A 1 102 ? -0.875 -0.327 -3.361 1.00 96.56 102 PHE A C 1
ATOM 751 O O . PHE A 1 102 ? 0.138 -0.635 -3.986 1.00 96.56 102 PHE A O 1
ATOM 758 N N . MET A 1 103 ? -1.923 0.244 -3.959 1.00 95.12 103 MET A N 1
ATOM 759 C CA . MET A 1 103 ? -1.974 0.479 -5.405 1.00 95.12 103 MET A CA 1
ATOM 760 C C . MET A 1 103 ? -0.895 1.462 -5.870 1.00 95.12 103 MET A C 1
ATOM 762 O O . MET A 1 103 ? -0.234 1.203 -6.872 1.00 95.12 103 MET A O 1
ATOM 766 N N . LEU A 1 104 ? -0.659 2.544 -5.125 1.00 92.81 104 LEU A N 1
ATOM 767 C CA . LEU A 1 104 ? 0.419 3.497 -5.399 1.00 92.81 104 LEU A CA 1
ATOM 768 C C . LEU A 1 104 ? 1.800 2.841 -5.270 1.00 92.81 104 LEU A C 1
ATOM 770 O O . LEU A 1 104 ? 2.670 3.062 -6.109 1.00 92.81 104 LEU A O 1
ATOM 774 N N . GLY A 1 105 ? 1.988 1.972 -4.274 1.00 93.38 105 GLY A N 1
ATOM 775 C CA . GLY A 1 105 ? 3.201 1.170 -4.144 1.00 93.38 105 GLY A CA 1
ATOM 776 C C . GLY A 1 105 ? 3.443 0.264 -5.354 1.00 93.38 105 GLY A C 1
ATOM 777 O O . GLY A 1 105 ? 4.554 0.215 -5.880 1.00 93.38 105 GLY A O 1
ATOM 778 N N . ALA A 1 106 ? 2.400 -0.411 -5.843 1.00 93.75 106 ALA A N 1
ATOM 779 C CA . ALA A 1 106 ? 2.475 -1.240 -7.046 1.00 93.75 106 ALA A CA 1
ATOM 780 C C . ALA A 1 106 ? 2.762 -0.409 -8.308 1.00 93.75 106 ALA A C 1
ATOM 782 O O . ALA A 1 106 ? 3.589 -0.804 -9.135 1.00 93.75 106 ALA A O 1
ATOM 783 N N . LEU A 1 107 ? 2.133 0.764 -8.435 1.00 91.94 107 LEU A N 1
ATOM 784 C CA . LEU A 1 107 ? 2.362 1.710 -9.531 1.00 91.94 107 LEU A CA 1
ATOM 785 C C . LEU A 1 107 ? 3.801 2.235 -9.557 1.00 91.94 107 LEU A C 1
ATOM 787 O O . LEU A 1 107 ? 4.369 2.330 -10.641 1.00 91.94 107 LEU A O 1
ATOM 791 N N . ALA A 1 108 ? 4.438 2.448 -8.399 1.00 90.75 108 ALA A N 1
ATOM 792 C CA . ALA A 1 108 ? 5.850 2.844 -8.327 1.00 90.75 108 ALA A CA 1
ATOM 793 C C . ALA A 1 108 ? 6.789 1.844 -9.027 1.00 90.75 108 ALA A C 1
ATOM 795 O O . ALA A 1 108 ? 7.871 2.202 -9.506 1.00 90.75 108 ALA A O 1
ATOM 796 N N . VAL A 1 109 ? 6.378 0.576 -9.093 1.00 89.12 109 VAL A N 1
ATOM 797 C CA . VAL A 1 109 ? 7.166 -0.506 -9.683 1.00 89.12 109 VAL A CA 1
ATOM 798 C C . VAL A 1 109 ? 6.754 -0.817 -11.119 1.00 89.12 109 VAL A C 1
ATOM 800 O O . VAL A 1 109 ? 7.627 -1.041 -11.953 1.00 89.12 109 VAL A O 1
ATOM 803 N N . VAL A 1 110 ? 5.453 -0.847 -11.415 1.00 86.25 110 VAL A N 1
ATOM 804 C CA . VAL A 1 110 ? 4.924 -1.301 -12.716 1.00 86.25 110 VAL A CA 1
ATOM 805 C C . VAL A 1 110 ? 4.631 -0.144 -13.679 1.00 86.25 110 VAL A C 1
ATOM 807 O O . VAL A 1 110 ? 4.671 -0.337 -14.890 1.00 86.25 110 VAL A O 1
ATOM 810 N N . GLY A 1 111 ? 4.318 1.044 -13.163 1.00 78.69 111 GLY A N 1
ATOM 811 C CA . GLY A 1 111 ? 3.833 2.181 -13.943 1.00 78.69 111 GLY A CA 1
ATOM 812 C C . GLY A 1 111 ? 4.871 3.271 -14.212 1.00 78.69 111 GLY A C 1
ATOM 813 O O . GLY A 1 111 ? 6.049 3.173 -13.849 1.00 78.69 111 GLY A O 1
ATOM 814 N N . ASP A 1 112 ? 4.392 4.346 -14.845 1.00 74.62 112 ASP A N 1
ATOM 815 C CA . ASP A 1 112 ? 5.138 5.595 -14.988 1.00 74.62 112 ASP A CA 1
ATOM 816 C C . ASP A 1 112 ? 5.334 6.234 -13.606 1.00 74.62 112 ASP A C 1
ATOM 818 O O . ASP A 1 112 ? 4.384 6.498 -12.855 1.00 74.62 112 ASP A O 1
ATOM 822 N N . LEU A 1 113 ? 6.597 6.484 -13.271 1.00 71.62 113 LEU A N 1
ATOM 823 C CA . LEU A 1 113 ? 6.983 7.056 -11.991 1.00 71.62 113 LEU A CA 1
ATOM 824 C C . LEU A 1 113 ? 6.379 8.455 -11.790 1.00 71.62 113 LEU A C 1
ATOM 826 O O . LEU A 1 113 ? 6.030 8.818 -10.671 1.00 71.62 113 LEU A O 1
ATOM 830 N N . THR A 1 114 ? 6.190 9.209 -12.873 1.00 72.44 114 THR A N 1
ATOM 831 C CA . THR A 1 114 ? 5.634 10.56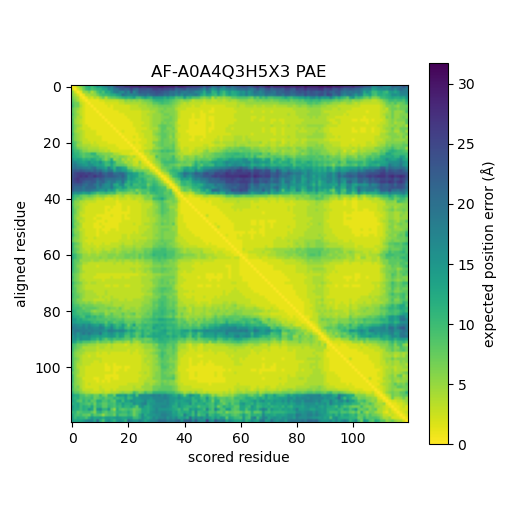8 -12.856 1.00 72.44 114 THR A CA 1
ATOM 832 C C . THR A 1 114 ? 4.179 10.567 -12.393 1.00 72.44 114 THR A C 1
ATOM 834 O O . THR A 1 114 ? 3.800 11.349 -11.522 1.00 72.44 114 THR A O 1
ATO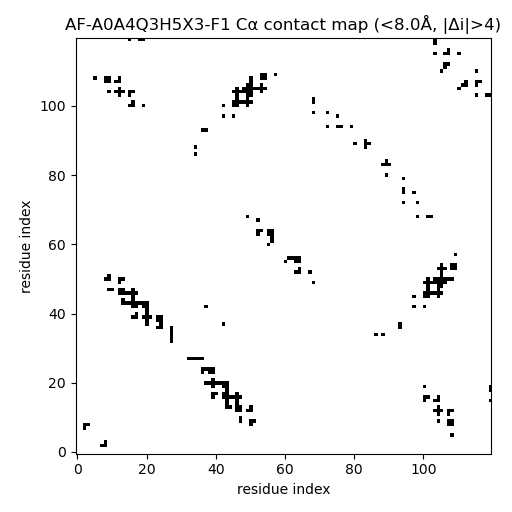M 837 N N . ALA A 1 115 ? 3.371 9.642 -12.921 1.00 68.69 115 ALA A N 1
ATOM 838 C CA . ALA A 1 115 ? 1.979 9.472 -12.507 1.00 68.69 115 ALA A CA 1
ATOM 839 C C . ALA A 1 115 ? 1.874 8.974 -11.057 1.00 68.69 115 ALA A C 1
ATOM 841 O O . ALA A 1 115 ? 0.964 9.365 -10.331 1.00 68.69 115 ALA A O 1
ATOM 842 N N . THR A 1 116 ? 2.827 8.145 -10.625 1.00 65.88 116 THR A N 1
ATOM 843 C CA . THR A 1 116 ? 2.866 7.614 -9.257 1.00 65.88 116 THR A CA 1
ATOM 844 C C . THR A 1 116 ? 3.154 8.709 -8.232 1.00 65.88 116 THR A C 1
ATOM 846 O O . THR A 1 116 ? 2.462 8.796 -7.223 1.00 65.88 116 THR A O 1
ATOM 849 N N . ILE A 1 117 ? 4.152 9.559 -8.492 1.00 75.75 117 ILE A N 1
ATOM 850 C CA . ILE A 1 117 ? 4.524 10.653 -7.585 1.00 75.75 117 ILE A CA 1
ATOM 851 C C . ILE A 1 117 ? 3.393 11.682 -7.479 1.00 75.75 117 ILE A C 1
ATOM 853 O O . ILE A 1 117 ? 3.150 12.196 -6.397 1.00 75.75 117 ILE A O 1
ATOM 857 N N . ALA A 1 118 ? 2.678 11.965 -8.572 1.00 72.19 118 ALA A N 1
ATOM 858 C CA . ALA A 1 118 ? 1.574 12.926 -8.566 1.00 72.19 118 ALA A CA 1
ATOM 859 C C . ALA A 1 118 ? 0.338 12.462 -7.769 1.00 72.19 118 ALA A C 1
ATOM 861 O O . ALA A 1 118 ? -0.482 13.292 -7.386 1.00 72.19 118 ALA A O 1
ATOM 862 N N . GLY A 1 119 ? 0.172 11.150 -7.573 1.00 68.81 119 GLY A N 1
ATOM 863 C CA . GLY A 1 119 ? -0.955 10.571 -6.838 1.00 68.81 119 GLY A CA 1
ATOM 864 C C . GLY A 1 119 ? -0.694 10.315 -5.350 1.00 68.81 119 GLY A C 1
ATOM 865 O O . GLY A 1 119 ? -1.617 9.868 -4.668 1.00 68.81 119 GLY A O 1
ATOM 866 N N . ALA A 1 120 ? 0.537 10.538 -4.878 1.00 63.31 120 ALA A N 1
ATOM 867 C CA . ALA A 1 120 ? 0.956 10.393 -3.483 1.00 63.31 120 ALA A CA 1
ATOM 868 C C . ALA A 1 120 ? 0.858 11.726 -2.733 1.00 63.31 120 ALA A C 1
ATOM 870 O O . ALA A 1 120 ? 0.483 11.673 -1.541 1.00 63.31 120 ALA A O 1
#

Sequence (120 aa):
MDTDLPIVRLAIALSIGLIIGLERGWRTRTDDDHQRAAGLRTFALSGLLGGLAGMLSQQLGGVVLGLAFLGYSAAFTAFHWLEARAEQNLSATSVVAGMATFMLGALAVVGDLTATIAGA

Secondary structure (DSSP, 8-state):
--TTSHHHHHHHHHHHHHHHHHHHHHHHHHS--------HHHHHHHHHHHHHHHHHHHHH-HHHHHHHHHHHHHHHHHHHHHHHHHHT---HHHHHHHHHHHHHHHHHHHS-HHHHHHT-